Protein AF-A0A7W1GLI3-F1 (afdb_monomer)

Foldseek 3Di:
DVPPVVVVVVVVVVVVVLVCQQPDPQWDWWAKDQAGWTWTAHPVQWIKTWGQQDCFAPPQKWKWKWKDDVFTATFDTHGTHGTDIGGTNDGHDAQIKIFIDIGGPVDDGHDPDDGSMMTHRD

pLDDT: mean 94.43, std 7.76, range [55.97, 98.81]

Nearest PDB structures (foldseek):
  4y5v-assembly1_F  TM=4.172E-01  e=6.586E-01  Homo sapiens
  5n47-assembly1_B  TM=4.025E-01  e=1.005E+00  Homo sapiens
  5mya-assembly1_B  TM=4.912E-01  e=2.893E+00  Homo sapiens
  8peq-assembly1_A  TM=4.073E-01  e=3.215E+00  Homo sapiens
  1fnh-assembly1_A  TM=4.269E-01  e=8.776E+00  Homo sapiens

Mean predicted aligned error: 3.84 Å

Solvent-accessible surface area (backbone atoms only — not comparable to full-atom values): 6583 Å² total; per-residue (Å²): 130,76,64,61,66,54,51,50,53,52,52,50,52,54,51,52,53,43,51,52,47,62,67,36,92,77,33,46,74,35,65,37,46,75,51,58,43,32,39,30,33,33,89,87,15,50,30,32,41,39,30,66,62,32,7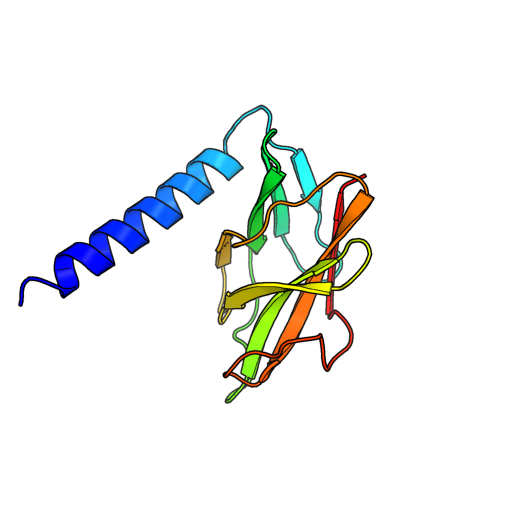2,54,42,57,90,77,34,20,33,34,33,28,44,30,66,99,55,65,38,75,17,46,76,47,50,60,62,29,71,36,77,44,66,39,80,46,67,55,54,76,73,22,33,39,34,31,26,73,38,55,61,89,61,64,81,56,84,89,49,76,65,62,28,38,35,68,42,114

Sequence (122 aa):
LHSDLGAERSAHNRIADALALVAAPETAHVSLAGAKGSLAVGASGRAVLVFSDLPAAPTGRRYEAWVIGKSARPAGLFEGGGSTIVPLSRRVARGSTVAVTVERAAGVSQPTRAPIISARLS

Radius of gyration: 14.3 Å; Cα contacts (8 Å, |Δi|>4): 268; chains: 1; bounding box: 36×25×39 Å

Secondary structure (DSSP, 8-state):
--HHHHHHHHHHHHHHHHHHHHH-TT-EEEEPBSSSEEEEE-TTS-EEEEEEEEPPPPTTEEEEEEEESSSEEEEEEE--SEEEEEE-SS---TT-EEEEEEEETT--SS-SS--SEEEE--

Structure (mmCIF, N/CA/C/O backbone):
data_AF-A0A7W1GLI3-F1
#
_entry.id   AF-A0A7W1GLI3-F1
#
loop_
_atom_site.group_PDB
_atom_site.id
_atom_site.type_symbol
_atom_site.label_atom_id
_atom_site.label_alt_id
_atom_site.label_comp_id
_atom_site.label_asym_id
_atom_site.label_entity_id
_atom_site.label_seq_id
_atom_site.pdbx_PDB_ins_code
_atom_site.Cartn_x
_atom_site.Cartn_y
_atom_site.Cartn_z
_atom_site.occupancy
_atom_site.B_iso_or_equiv
_atom_site.auth_seq_id
_atom_site.auth_comp_id
_atom_site.auth_asym_id
_atom_site.auth_atom_id
_atom_site.pdbx_PDB_model_num
ATOM 1 N N . LEU A 1 1 ? 20.390 -10.030 23.854 1.00 55.97 1 LEU A N 1
ATOM 2 C CA . LEU A 1 1 ? 20.994 -8.800 23.291 1.00 55.97 1 LEU A CA 1
ATOM 3 C C . LEU A 1 1 ? 21.351 -8.874 21.792 1.00 55.97 1 LEU A C 1
ATOM 5 O O . LEU A 1 1 ? 21.512 -7.824 21.199 1.00 55.97 1 LEU A O 1
ATOM 9 N N . HIS A 1 2 ? 21.455 -10.049 21.146 1.00 58.47 2 HIS A N 1
ATOM 10 C CA . HIS A 1 2 ? 21.802 -10.151 19.708 1.00 58.47 2 HIS A CA 1
ATOM 11 C C . HIS A 1 2 ? 20.620 -9.984 18.724 1.00 58.47 2 HIS A C 1
ATOM 13 O O . HIS A 1 2 ? 20.834 -9.867 17.521 1.00 58.47 2 HIS A O 1
ATOM 19 N N . SER A 1 3 ? 19.377 -9.984 19.213 1.00 66.31 3 SER A N 1
ATOM 20 C CA . SER A 1 3 ? 18.149 -9.920 18.404 1.00 66.31 3 SER A CA 1
ATOM 21 C C . SER A 1 3 ? 17.894 -8.545 17.787 1.00 66.31 3 SER A C 1
ATOM 23 O O . SER A 1 3 ? 17.451 -8.451 16.642 1.00 66.31 3 SER A O 1
ATOM 25 N N . ASP A 1 4 ? 18.195 -7.486 18.534 1.00 71.69 4 ASP A N 1
ATOM 26 C CA . ASP A 1 4 ? 17.682 -6.148 18.233 1.00 71.69 4 ASP A CA 1
ATOM 27 C C . ASP A 1 4 ? 18.445 -5.519 17.058 1.00 71.69 4 ASP A C 1
ATOM 29 O O . ASP A 1 4 ? 17.835 -4.994 16.129 1.00 71.69 4 ASP A O 1
ATOM 33 N N . LEU A 1 5 ? 19.766 -5.730 17.005 1.00 78.81 5 LEU A N 1
ATOM 34 C CA . LEU A 1 5 ? 20.623 -5.304 15.890 1.00 78.81 5 LEU A CA 1
ATOM 35 C C . LEU A 1 5 ? 20.277 -6.011 14.566 1.00 78.81 5 LEU A C 1
ATOM 37 O O . LEU A 1 5 ? 20.377 -5.420 13.489 1.00 78.81 5 LEU A O 1
ATOM 41 N N . GLY A 1 6 ? 19.851 -7.278 14.620 1.00 78.06 6 GLY A N 1
ATOM 42 C CA . GLY A 1 6 ? 19.425 -8.026 13.433 1.00 78.06 6 GLY A CA 1
ATOM 43 C C . GLY A 1 6 ? 18.082 -7.538 12.881 1.00 78.06 6 GLY A C 1
ATOM 44 O O . GLY A 1 6 ? 17.913 -7.410 11.662 1.00 78.06 6 GLY A O 1
ATOM 45 N N . ALA A 1 7 ? 17.137 -7.227 13.772 1.00 75.25 7 ALA A N 1
ATOM 46 C CA . ALA A 1 7 ? 15.834 -6.676 13.411 1.00 75.25 7 ALA A CA 1
ATOM 47 C C . ALA A 1 7 ? 15.964 -5.271 12.806 1.00 75.25 7 ALA A C 1
ATOM 49 O O . ALA A 1 7 ? 15.367 -4.996 11.761 1.00 75.25 7 ALA A O 1
ATOM 50 N N . GLU A 1 8 ? 16.792 -4.419 13.409 1.00 77.31 8 GLU A N 1
ATOM 51 C CA . GLU A 1 8 ? 17.055 -3.063 12.929 1.00 77.31 8 GLU A CA 1
ATOM 52 C C . GLU A 1 8 ? 17.705 -3.070 11.540 1.00 77.31 8 GLU A C 1
ATOM 54 O O . GLU A 1 8 ? 17.201 -2.434 10.612 1.00 77.31 8 GLU A O 1
ATOM 59 N N . ARG A 1 9 ? 18.747 -3.886 11.339 1.00 82.56 9 ARG A N 1
ATOM 60 C CA . ARG A 1 9 ? 19.393 -4.039 10.026 1.00 82.56 9 ARG A CA 1
ATOM 61 C C . ARG A 1 9 ? 18.427 -4.561 8.962 1.00 82.56 9 ARG A C 1
ATOM 63 O O . ARG A 1 9 ? 18.437 -4.087 7.828 1.00 82.56 9 ARG A O 1
ATOM 70 N N . SER A 1 10 ? 17.555 -5.499 9.327 1.00 80.69 10 SER A N 1
ATOM 71 C CA . SER A 1 10 ? 16.522 -6.014 8.421 1.00 80.69 10 SER A CA 1
ATOM 72 C C . SER A 1 10 ? 15.494 -4.942 8.052 1.00 80.69 10 SER A C 1
ATOM 74 O O . SER A 1 10 ? 15.070 -4.868 6.899 1.00 80.69 10 SER A O 1
ATOM 76 N N . ALA A 1 11 ? 15.089 -4.098 9.005 1.00 78.12 11 ALA A N 1
ATOM 77 C CA . ALA A 1 11 ? 14.183 -2.984 8.745 1.00 78.12 11 ALA A CA 1
ATOM 78 C C . ALA A 1 11 ? 14.827 -1.935 7.826 1.00 78.12 11 ALA A C 1
ATOM 80 O O . ALA A 1 11 ? 14.198 -1.520 6.852 1.00 78.12 11 ALA A O 1
ATOM 81 N N . HIS A 1 12 ? 16.088 -1.582 8.082 1.00 79.69 12 HIS A N 1
ATOM 82 C CA . HIS A 1 12 ? 16.843 -0.632 7.270 1.00 79.69 12 HIS A CA 1
ATOM 83 C C . HIS A 1 12 ? 16.985 -1.117 5.821 1.00 79.69 12 HIS A C 1
ATOM 85 O O . HIS A 1 12 ? 16.665 -0.385 4.885 1.00 79.69 12 HIS A O 1
ATOM 91 N N . ASN A 1 13 ? 17.359 -2.386 5.632 1.00 87.75 13 ASN A N 1
ATOM 92 C CA . ASN A 1 13 ? 17.475 -2.987 4.303 1.00 87.75 13 ASN A CA 1
ATOM 93 C C . ASN A 1 13 ? 16.141 -2.964 3.542 1.00 87.75 13 ASN A C 1
ATOM 95 O O . ASN A 1 13 ? 16.119 -2.661 2.354 1.00 87.75 13 ASN A O 1
ATOM 99 N N . ARG A 1 14 ? 15.007 -3.212 4.217 1.00 84.88 14 ARG A N 1
ATOM 100 C CA . ARG A 1 14 ? 13.685 -3.143 3.568 1.00 84.88 14 ARG A CA 1
ATOM 101 C C . ARG A 1 14 ? 13.336 -1.742 3.072 1.00 84.88 14 ARG A C 1
ATOM 103 O O . ARG A 1 14 ? 12.709 -1.621 2.023 1.00 84.88 14 ARG 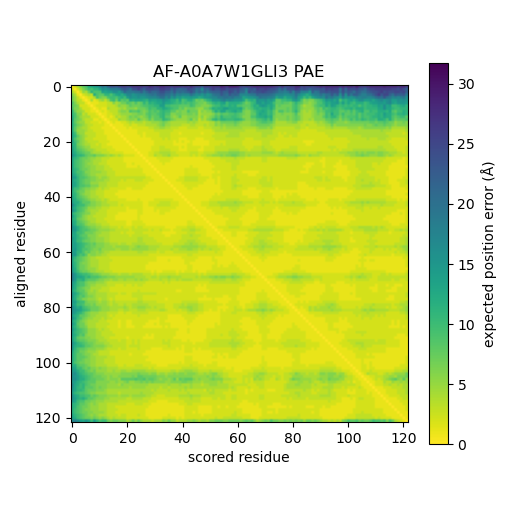A O 1
ATOM 110 N N . ILE A 1 15 ? 13.700 -0.703 3.822 1.00 86.25 15 ILE A N 1
ATOM 111 C CA . ILE A 1 15 ? 13.461 0.689 3.415 1.00 86.25 15 ILE A CA 1
ATOM 112 C C . ILE A 1 15 ? 14.376 1.056 2.244 1.00 86.25 15 ILE A C 1
ATOM 114 O O . ILE A 1 15 ? 13.894 1.614 1.261 1.00 86.25 15 ILE A O 1
ATOM 118 N N . ALA A 1 16 ? 15.659 0.691 2.306 1.00 91.12 16 ALA A N 1
ATOM 119 C CA . ALA A 1 16 ? 16.602 0.917 1.214 1.00 91.12 16 ALA A CA 1
ATOM 120 C C . ALA A 1 16 ? 16.143 0.237 -0.089 1.00 91.12 16 ALA A C 1
ATOM 122 O O . ALA A 1 16 ? 16.089 0.886 -1.131 1.00 91.12 16 ALA A O 1
ATOM 123 N N . ASP A 1 17 ? 15.705 -1.024 -0.020 1.00 93.69 17 ASP A N 1
ATOM 124 C CA . ASP A 1 17 ? 15.137 -1.754 -1.162 1.00 93.69 17 ASP A CA 1
ATOM 125 C C . ASP A 1 17 ? 13.898 -1.061 -1.745 1.00 93.69 17 ASP A C 1
ATOM 127 O O . ASP A 1 17 ? 13.676 -1.064 -2.957 1.00 93.69 17 ASP A O 1
ATOM 131 N N . ALA A 1 18 ? 13.051 -0.496 -0.882 1.00 94.62 18 ALA A N 1
ATOM 132 C CA . ALA A 1 18 ? 11.852 0.212 -1.305 1.00 94.62 18 ALA A CA 1
ATOM 133 C C . ALA A 1 18 ? 12.197 1.517 -2.024 1.00 94.62 18 ALA A C 1
ATOM 135 O O . ALA A 1 18 ? 11.621 1.801 -3.071 1.00 94.62 18 ALA A O 1
ATOM 136 N N . LEU A 1 19 ? 13.161 2.276 -1.500 1.00 94.44 19 LEU A N 1
ATOM 137 C CA . LEU A 1 19 ? 13.665 3.492 -2.136 1.00 94.44 19 LEU A CA 1
ATOM 138 C C . LEU A 1 19 ? 14.339 3.190 -3.476 1.00 94.44 19 LEU A C 1
ATOM 140 O O . LEU A 1 19 ? 14.063 3.876 -4.455 1.00 94.44 19 LEU A O 1
ATOM 144 N N . ALA A 1 20 ? 15.158 2.138 -3.541 1.00 96.50 20 ALA A N 1
ATOM 145 C CA . ALA A 1 20 ? 15.785 1.696 -4.782 1.00 96.50 20 ALA A CA 1
ATOM 146 C C . ALA A 1 20 ? 14.735 1.330 -5.841 1.00 96.50 20 ALA A C 1
ATOM 148 O O . ALA A 1 20 ? 14.859 1.744 -6.989 1.00 96.50 20 ALA A O 1
ATOM 149 N N . LEU A 1 21 ? 13.663 0.627 -5.453 1.00 97.81 21 LEU A N 1
ATOM 150 C CA . LEU A 1 21 ? 12.544 0.337 -6.353 1.00 97.81 21 LEU A CA 1
ATOM 151 C C . LEU A 1 21 ? 11.845 1.616 -6.821 1.00 97.81 21 LEU A C 1
ATOM 153 O O . LEU A 1 21 ? 11.560 1.749 -8.005 1.00 97.81 21 LEU A O 1
ATOM 157 N N . VAL A 1 22 ? 11.568 2.554 -5.914 1.00 97.75 22 VAL A N 1
ATOM 158 C CA . VAL A 1 22 ? 10.918 3.833 -6.248 1.00 97.75 22 VAL A CA 1
ATOM 159 C C . VAL A 1 22 ? 11.771 4.667 -7.209 1.00 97.75 22 VAL A C 1
ATOM 161 O O . VAL A 1 22 ? 11.211 5.355 -8.051 1.00 97.75 22 VAL A O 1
ATOM 164 N N . ALA A 1 23 ? 13.099 4.613 -7.095 1.00 97.25 23 ALA A N 1
ATOM 165 C CA . ALA A 1 23 ? 14.020 5.378 -7.935 1.00 97.25 23 ALA A CA 1
ATOM 166 C C . ALA A 1 23 ? 14.386 4.685 -9.262 1.00 97.25 23 ALA A C 1
ATOM 168 O O . ALA A 1 23 ? 15.014 5.312 -10.116 1.00 97.25 23 ALA A O 1
ATOM 169 N N . ALA A 1 24 ? 14.047 3.403 -9.430 1.00 97.69 24 ALA A N 1
ATOM 170 C CA . ALA A 1 24 ? 14.437 2.637 -10.607 1.00 97.69 24 ALA A CA 1
ATOM 171 C C . ALA A 1 24 ? 13.748 3.175 -11.885 1.00 97.69 24 ALA A C 1
ATOM 173 O O . ALA A 1 24 ? 12.532 3.385 -11.869 1.00 97.69 24 ALA A O 1
ATOM 174 N N . PRO A 1 25 ? 14.477 3.385 -13.002 1.00 95.56 25 PRO A N 1
ATOM 175 C CA . PRO A 1 25 ? 13.928 3.995 -14.221 1.00 95.56 25 PRO A CA 1
ATOM 176 C C . PRO A 1 25 ? 12.738 3.250 -14.840 1.00 95.56 25 PRO A C 1
ATOM 178 O O . PRO A 1 25 ? 11.880 3.859 -15.474 1.00 95.56 25 PRO A O 1
ATOM 181 N N . GLU A 1 26 ? 12.687 1.929 -14.684 1.00 94.19 26 GLU A N 1
ATOM 182 C CA . GLU A 1 26 ? 11.639 1.061 -15.221 1.00 94.19 26 GLU A CA 1
ATOM 183 C C . GLU A 1 26 ? 10.390 0.966 -14.329 1.00 94.19 26 GLU A C 1
ATOM 185 O O . GLU A 1 26 ? 9.444 0.240 -14.656 1.00 94.19 26 GLU A O 1
ATOM 190 N N . THR A 1 27 ? 10.379 1.661 -13.191 1.00 98.31 27 THR A N 1
ATOM 191 C CA . THR A 1 27 ? 9.260 1.638 -12.254 1.00 98.31 27 THR A CA 1
ATOM 192 C C . THR A 1 27 ? 8.084 2.442 -12.789 1.00 98.31 27 THR A C 1
ATOM 194 O O . THR A 1 27 ? 8.180 3.623 -13.117 1.00 98.31 27 THR A O 1
ATOM 197 N N . ALA A 1 28 ? 6.919 1.800 -12.840 1.00 98.19 28 ALA A N 1
ATOM 198 C CA . ALA A 1 28 ? 5.674 2.479 -13.146 1.00 98.19 28 ALA A CA 1
ATOM 199 C C . ALA A 1 28 ? 5.192 3.250 -11.912 1.00 98.19 28 ALA A C 1
ATOM 201 O O . ALA A 1 28 ? 5.019 2.663 -10.843 1.00 98.19 28 ALA A O 1
ATOM 202 N N . HIS A 1 29 ? 4.913 4.542 -12.075 1.00 98.31 29 HIS A N 1
ATOM 203 C CA . HIS A 1 29 ? 4.317 5.376 -11.034 1.00 98.31 29 HIS A CA 1
ATOM 204 C C . HIS A 1 29 ? 2.863 5.682 -11.372 1.00 98.31 29 HIS A C 1
ATOM 206 O O . HIS A 1 29 ? 2.560 6.253 -12.418 1.00 98.31 29 HIS A O 1
ATOM 212 N N . VAL A 1 30 ? 1.961 5.319 -10.466 1.00 98.62 30 VAL A N 1
ATOM 213 C CA . VAL A 1 30 ? 0.528 5.599 -10.580 1.00 98.62 30 VAL A CA 1
ATOM 214 C C . VAL A 1 30 ? 0.138 6.561 -9.468 1.00 98.62 30 VAL A C 1
ATOM 216 O O . VAL A 1 30 ? 0.337 6.259 -8.2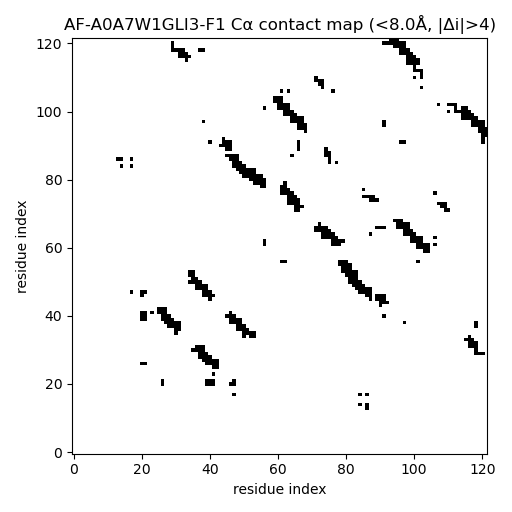92 1.00 98.62 30 VAL A O 1
ATOM 219 N N . SER A 1 31 ? -0.417 7.721 -9.815 1.00 98.50 31 SER A N 1
ATOM 220 C CA . SER A 1 31 ? -0.902 8.683 -8.823 1.00 98.50 31 SER A CA 1
ATOM 221 C C . SER A 1 31 ? -2.004 8.079 -7.955 1.00 98.50 31 SER A C 1
ATOM 223 O O . SER A 1 31 ? -2.857 7.328 -8.436 1.00 98.50 31 SER A O 1
ATOM 225 N N . LEU A 1 32 ? -1.993 8.421 -6.669 1.00 98.69 32 LEU A N 1
ATOM 226 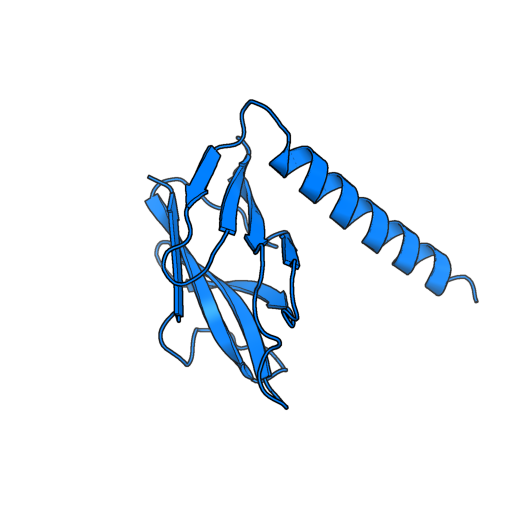C CA . LEU A 1 32 ? -3.038 7.996 -5.747 1.00 98.69 32 LEU A CA 1
ATOM 227 C C . LEU A 1 32 ? -4.266 8.902 -5.886 1.00 98.69 32 LEU A C 1
ATOM 229 O O . LEU A 1 32 ? -4.159 10.126 -5.859 1.00 98.69 32 LEU A O 1
ATOM 233 N N . ALA A 1 33 ? -5.449 8.303 -5.962 1.00 98.56 33 ALA A N 1
ATOM 234 C CA . ALA A 1 33 ? -6.697 8.994 -5.674 1.00 98.56 33 ALA A CA 1
ATOM 235 C C . ALA A 1 33 ? -6.900 9.028 -4.152 1.00 98.56 33 ALA A C 1
ATOM 237 O O . ALA A 1 33 ? -6.732 8.000 -3.500 1.00 98.56 33 ALA A O 1
ATOM 238 N N . GLY A 1 34 ? -7.268 10.183 -3.589 1.00 97.75 34 GLY A N 1
ATOM 239 C CA . GLY A 1 34 ? -7.578 10.341 -2.157 1.00 97.75 34 GLY A CA 1
ATOM 240 C C . GLY A 1 34 ? -6.395 10.694 -1.243 1.00 97.75 34 GLY A C 1
ATOM 241 O O . GLY A 1 34 ? -6.608 10.965 -0.066 1.00 97.75 34 GLY A O 1
ATOM 242 N N . ALA A 1 35 ? -5.161 10.742 -1.757 1.00 97.75 35 ALA A N 1
ATOM 243 C CA . ALA A 1 35 ? -3.988 11.224 -1.021 1.00 97.75 35 ALA A CA 1
ATOM 244 C C . ALA A 1 35 ? -2.914 11.776 -1.967 1.00 97.75 35 ALA A C 1
ATOM 246 O O . ALA A 1 35 ? -2.863 11.421 -3.142 1.00 97.75 35 ALA A O 1
ATOM 247 N N . LYS A 1 36 ? -2.015 12.616 -1.441 1.00 98.06 36 LYS A N 1
ATOM 248 C CA . LYS A 1 36 ? -0.820 13.065 -2.167 1.00 98.06 36 LYS A CA 1
ATOM 249 C C . LYS A 1 36 ? 0.242 11.970 -2.132 1.00 98.06 36 LYS A C 1
ATOM 251 O O . LYS A 1 36 ? 0.727 11.614 -1.056 1.00 98.06 36 LYS A O 1
ATOM 256 N N . GLY A 1 37 ? 0.605 11.449 -3.299 1.00 97.81 37 GLY A N 1
ATOM 257 C CA . GLY A 1 37 ? 1.574 10.367 -3.394 1.00 97.81 37 GLY A CA 1
ATOM 258 C C . GLY A 1 37 ? 1.457 9.548 -4.672 1.00 97.81 37 GLY A C 1
ATOM 259 O O . GLY A 1 37 ? 0.726 9.905 -5.601 1.00 97.81 37 GLY A O 1
ATOM 260 N N . SER A 1 38 ? 2.162 8.420 -4.699 1.00 98.56 38 SER A N 1
ATOM 261 C CA . SER A 1 38 ? 2.093 7.458 -5.800 1.00 98.56 38 SER A CA 1
ATOM 262 C C . SER A 1 38 ? 2.206 6.013 -5.319 1.00 98.56 38 SER A C 1
ATOM 264 O O . SER A 1 38 ? 2.756 5.721 -4.257 1.00 98.56 38 SER A O 1
ATOM 266 N N . LEU A 1 39 ? 1.684 5.104 -6.133 1.00 98.75 39 LEU A N 1
ATOM 267 C CA . LEU A 1 39 ? 2.047 3.699 -6.137 1.00 98.75 39 LEU A CA 1
ATOM 268 C C . LEU A 1 39 ? 3.193 3.513 -7.136 1.00 98.75 39 LEU A C 1
ATOM 270 O O . LEU A 1 39 ? 3.003 3.731 -8.331 1.00 98.75 39 LEU A O 1
ATOM 274 N N . ALA A 1 40 ? 4.350 3.082 -6.651 1.00 98.75 40 ALA A N 1
ATOM 275 C CA . ALA A 1 40 ? 5.485 2.670 -7.467 1.00 98.75 40 ALA A CA 1
ATOM 276 C C . ALA A 1 40 ? 5.433 1.149 -7.671 1.00 98.75 40 ALA A C 1
ATOM 278 O O . ALA A 1 40 ? 5.326 0.409 -6.690 1.00 98.75 40 ALA A O 1
ATOM 279 N N . VAL A 1 41 ? 5.498 0.668 -8.915 1.00 98.69 41 VAL A N 1
ATOM 280 C CA . VAL A 1 41 ? 5.462 -0.763 -9.261 1.00 98.69 41 VAL A CA 1
ATOM 281 C C . VAL A 1 41 ? 6.619 -1.106 -10.194 1.00 98.69 41 VAL A C 1
ATOM 283 O O . VAL A 1 41 ? 6.659 -0.656 -11.336 1.00 98.69 41 VAL A O 1
ATOM 286 N N . GLY A 1 42 ? 7.547 -1.934 -9.719 1.00 98.12 42 GLY A N 1
ATOM 287 C CA . GLY A 1 42 ? 8.650 -2.437 -10.539 1.00 98.12 42 GLY A CA 1
ATOM 288 C C . GLY A 1 42 ? 8.201 -3.551 -11.489 1.00 98.12 42 GLY A C 1
ATOM 289 O O . GLY A 1 42 ? 7.150 -4.165 -11.291 1.00 98.12 42 GLY A O 1
ATOM 290 N N . ALA A 1 43 ? 9.036 -3.894 -12.473 1.00 95.50 43 ALA A N 1
ATOM 291 C CA . ALA A 1 43 ? 8.717 -4.882 -13.515 1.00 95.50 43 ALA A CA 1
ATOM 292 C C . ALA A 1 43 ? 8.275 -6.260 -12.977 1.00 95.50 43 ALA A C 1
ATOM 294 O O . ALA A 1 43 ? 7.442 -6.937 -13.572 1.00 95.50 43 ALA A O 1
ATOM 295 N N . SER A 1 44 ? 8.786 -6.669 -11.810 1.00 96.12 44 SER A N 1
ATOM 296 C CA . SER A 1 44 ? 8.392 -7.932 -11.168 1.00 96.12 44 SER A CA 1
ATOM 297 C C . SER A 1 44 ? 7.037 -7.864 -10.433 1.00 96.12 44 SER A C 1
ATOM 299 O O . SER A 1 44 ? 6.605 -8.840 -9.817 1.00 96.12 44 SER A O 1
ATOM 301 N N . GLY A 1 45 ? 6.374 -6.709 -10.425 1.00 97.81 45 GLY A N 1
ATOM 302 C CA . GLY A 1 45 ? 5.154 -6.439 -9.665 1.00 97.81 45 GLY A CA 1
ATOM 303 C C . GLY A 1 45 ? 5.398 -6.131 -8.187 1.00 97.81 45 GLY A C 1
ATOM 304 O O . GLY A 1 45 ? 4.437 -5.916 -7.455 1.00 97.81 45 GLY A O 1
ATOM 305 N N . ARG A 1 46 ? 6.653 -6.112 -7.705 1.00 98.12 46 ARG A N 1
ATOM 306 C CA . ARG A 1 46 ? 6.957 -5.542 -6.378 1.00 98.12 46 ARG A CA 1
ATOM 307 C C . ARG A 1 46 ? 6.518 -4.083 -6.365 1.00 98.12 46 ARG A C 1
ATOM 309 O O . ARG A 1 46 ? 6.748 -3.374 -7.341 1.00 98.12 46 ARG A O 1
ATOM 316 N N . ALA A 1 47 ? 5.903 -3.657 -5.270 1.00 98.44 47 ALA A N 1
ATOM 317 C CA . ALA A 1 47 ? 5.287 -2.347 -5.210 1.00 98.44 47 ALA A CA 1
ATOM 318 C C . ALA A 1 47 ? 5.480 -1.666 -3.858 1.00 98.44 47 ALA A C 1
ATOM 320 O O . ALA A 1 47 ? 5.619 -2.327 -2.825 1.00 98.44 47 ALA A O 1
ATOM 321 N N . VAL A 1 48 ? 5.476 -0.339 -3.890 1.00 98.62 48 VAL A N 1
ATOM 322 C CA . VAL A 1 48 ? 5.636 0.540 -2.734 1.00 98.62 48 VAL A CA 1
ATOM 323 C C . VAL A 1 48 ? 4.606 1.660 -2.848 1.00 98.62 48 VAL A C 1
ATOM 325 O O . VAL A 1 48 ? 4.505 2.303 -3.892 1.00 98.62 48 VAL A O 1
ATOM 328 N N . LEU A 1 49 ? 3.836 1.899 -1.787 1.00 98.69 49 LEU A N 1
ATOM 329 C CA . LEU A 1 49 ? 3.063 3.134 -1.656 1.00 98.69 49 LEU A CA 1
ATOM 330 C C . LEU A 1 49 ? 3.961 4.216 -1.062 1.00 98.69 49 LEU A C 1
ATOM 332 O O . LEU A 1 49 ? 4.634 3.982 -0.058 1.00 98.69 49 LEU A O 1
ATOM 336 N N . VAL A 1 50 ? 3.942 5.396 -1.666 1.00 98.19 50 VAL A N 1
ATOM 337 C CA . VAL A 1 50 ? 4.654 6.579 -1.186 1.00 98.19 50 VAL A CA 1
ATOM 338 C C . VAL A 1 50 ? 3.634 7.678 -0.958 1.00 98.19 50 VAL A C 1
ATOM 340 O O . VAL A 1 50 ? 2.933 8.071 -1.890 1.00 98.19 50 VAL A O 1
ATOM 343 N N . PHE A 1 51 ? 3.570 8.183 0.267 1.00 98.31 51 PHE A N 1
ATOM 344 C CA . PHE A 1 51 ? 2.733 9.306 0.667 1.00 98.31 51 PHE A CA 1
ATOM 345 C C . PHE A 1 51 ? 3.617 10.485 1.046 1.00 98.31 51 PHE A C 1
ATOM 347 O O . PHE A 1 51 ? 4.569 10.311 1.803 1.00 98.31 51 PHE A O 1
ATOM 354 N N . SER A 1 52 ? 3.294 11.679 0.555 1.00 97.00 52 SER A N 1
ATOM 355 C CA . SER A 1 52 ? 4.050 12.891 0.904 1.00 97.00 52 SER A CA 1
ATOM 356 C C . SER A 1 52 ? 3.640 13.464 2.260 1.00 97.00 52 SER A C 1
ATOM 358 O O . SER A 1 52 ? 4.470 14.027 2.962 1.00 97.00 52 SER A O 1
ATOM 360 N N . ASP A 1 53 ? 2.360 13.328 2.608 1.00 96.62 53 ASP A N 1
ATOM 361 C CA . ASP A 1 53 ? 1.776 13.845 3.844 1.00 96.62 53 ASP A CA 1
ATOM 362 C C . ASP A 1 53 ? 0.471 13.091 4.141 1.00 96.62 53 ASP A C 1
ATOM 364 O O . ASP A 1 53 ? -0.605 13.460 3.664 1.00 96.62 53 ASP A O 1
ATOM 368 N N . LEU A 1 54 ? 0.581 11.956 4.835 1.00 97.50 54 LEU A N 1
ATOM 369 C CA . LEU A 1 54 ? -0.570 11.171 5.273 1.00 97.50 54 LEU A CA 1
ATOM 370 C C . LEU A 1 54 ? -0.768 11.368 6.780 1.00 97.50 54 LEU A C 1
ATOM 372 O O . LEU A 1 54 ? 0.132 11.006 7.540 1.00 97.50 54 LEU A O 1
ATOM 376 N N . PRO A 1 55 ? -1.928 11.863 7.248 1.00 97.56 55 PRO A N 1
ATOM 377 C CA . PRO A 1 55 ? -2.200 11.984 8.676 1.00 97.56 55 PRO A CA 1
ATOM 378 C C . PRO A 1 55 ? -2.051 10.648 9.402 1.00 97.56 55 PRO A C 1
ATOM 380 O O . PRO A 1 55 ? -2.349 9.595 8.831 1.00 97.56 55 PRO A O 1
ATOM 383 N N . ALA A 1 56 ? -1.633 10.690 10.667 1.00 97.81 56 ALA A N 1
ATOM 384 C CA . ALA A 1 56 ? -1.609 9.501 11.510 1.00 97.81 56 ALA A CA 1
ATOM 385 C C . ALA A 1 56 ? -3.008 8.869 11.591 1.00 97.81 56 ALA A C 1
ATOM 387 O O . ALA A 1 56 ? -4.026 9.570 11.629 1.00 97.81 56 ALA A O 1
ATOM 388 N N . ALA A 1 57 ? -3.061 7.540 11.606 1.00 96.75 57 ALA A N 1
ATOM 389 C CA . ALA A 1 57 ? -4.302 6.808 11.769 1.00 96.75 57 ALA A CA 1
ATOM 390 C C . ALA A 1 57 ? -4.956 7.155 13.125 1.00 96.75 57 ALA A C 1
ATOM 392 O O . ALA A 1 57 ? -4.256 7.406 14.110 1.00 96.75 57 ALA A O 1
ATOM 393 N N . PRO A 1 58 ? -6.300 7.164 13.212 1.00 96.19 58 PRO A N 1
ATOM 394 C CA . PRO A 1 58 ? -6.989 7.416 14.473 1.00 96.19 58 PRO A CA 1
ATOM 395 C C . PRO A 1 58 ? -6.604 6.408 15.561 1.00 96.19 58 PRO A C 1
ATOM 397 O O . PRO A 1 58 ? -6.356 5.238 15.269 1.00 96.19 58 PRO A O 1
ATOM 400 N N . THR A 1 59 ? -6.662 6.826 16.826 1.00 94.69 59 THR A N 1
ATOM 401 C CA . THR A 1 59 ? -6.370 5.963 17.981 1.00 94.69 59 THR A CA 1
ATOM 402 C C . THR A 1 59 ? -7.110 4.621 17.907 1.00 94.69 59 THR A C 1
ATOM 404 O O . THR A 1 59 ? -8.319 4.562 17.669 1.00 94.69 59 THR A O 1
ATOM 407 N N . GLY A 1 60 ? -6.373 3.524 18.116 1.00 94.44 60 GLY A N 1
ATOM 408 C CA . GLY A 1 60 ? -6.900 2.154 18.054 1.00 94.44 60 GLY A CA 1
ATOM 409 C C . GLY A 1 60 ? -7.122 1.614 16.633 1.00 94.44 60 GLY A C 1
ATOM 410 O O . GLY A 1 60 ? -7.680 0.522 16.465 1.00 94.44 60 GLY A O 1
ATOM 411 N N . ARG A 1 61 ? -6.701 2.355 15.603 1.00 97.00 61 ARG A N 1
ATOM 412 C CA . ARG A 1 61 ? -6.812 1.981 14.191 1.00 97.00 61 ARG A CA 1
ATOM 413 C C . ARG A 1 61 ? -5.481 2.122 13.471 1.00 97.00 61 ARG A C 1
ATOM 415 O O . ARG A 1 61 ? -4.590 2.812 13.937 1.00 97.00 61 ARG A O 1
ATOM 422 N N . ARG A 1 62 ? -5.382 1.456 12.324 1.00 97.69 62 ARG A N 1
ATOM 423 C CA . ARG A 1 62 ? -4.253 1.557 11.391 1.00 97.69 62 ARG A CA 1
ATOM 424 C C . ARG A 1 62 ? -4.772 1.689 9.973 1.00 97.69 62 ARG A C 1
ATOM 426 O O . ARG A 1 62 ? -5.922 1.333 9.703 1.00 97.69 62 ARG A O 1
ATOM 433 N N . TYR A 1 63 ? -3.932 2.160 9.065 1.00 98.50 63 TYR A N 1
ATOM 434 C CA . TYR A 1 63 ? -4.190 1.965 7.648 1.00 98.50 63 TYR A CA 1
ATOM 435 C C . TYR A 1 63 ? -3.862 0.527 7.257 1.00 98.50 63 TYR A C 1
ATOM 437 O O . TYR A 1 63 ? -2.859 -0.030 7.707 1.00 98.50 63 TYR A O 1
ATOM 445 N N . GLU A 1 64 ? -4.684 -0.057 6.391 1.00 98.56 64 GLU A N 1
ATOM 446 C CA . GLU A 1 64 ? -4.415 -1.348 5.765 1.00 98.56 64 GLU A CA 1
ATOM 447 C C . GLU A 1 64 ? -4.397 -1.181 4.248 1.00 98.56 64 GLU A C 1
ATOM 449 O O . GLU A 1 64 ? -5.356 -0.687 3.653 1.00 98.56 64 GLU A O 1
ATOM 454 N N . ALA A 1 65 ? -3.282 -1.558 3.627 1.00 98.62 65 ALA A N 1
ATOM 455 C CA . ALA A 1 65 ? -3.142 -1.626 2.184 1.00 98.62 65 ALA A CA 1
ATOM 456 C C . ALA A 1 65 ? -3.672 -2.964 1.671 1.00 98.62 65 ALA A C 1
ATOM 458 O O . ALA A 1 65 ? -3.458 -4.013 2.279 1.00 98.62 65 ALA A O 1
ATOM 459 N N . TRP A 1 66 ? -4.286 -2.936 0.497 1.00 98.75 66 TRP A N 1
ATOM 460 C CA . TRP A 1 66 ? -4.895 -4.085 -0.155 1.00 98.75 66 TRP A CA 1
ATOM 461 C C . TRP A 1 66 ? -4.433 -4.163 -1.599 1.00 98.75 66 TRP A C 1
ATOM 463 O O . TRP A 1 66 ? -4.400 -3.145 -2.286 1.00 98.75 66 TRP A O 1
ATOM 473 N N . VAL A 1 67 ? -4.155 -5.371 -2.087 1.00 98.69 67 VAL A N 1
ATOM 474 C CA . VAL A 1 67 ? -4.100 -5.635 -3.533 1.00 98.69 67 VAL A CA 1
ATOM 475 C C . VAL A 1 67 ? -5.406 -6.308 -3.930 1.00 98.69 67 VAL A C 1
ATOM 477 O O . VAL A 1 67 ? -5.744 -7.374 -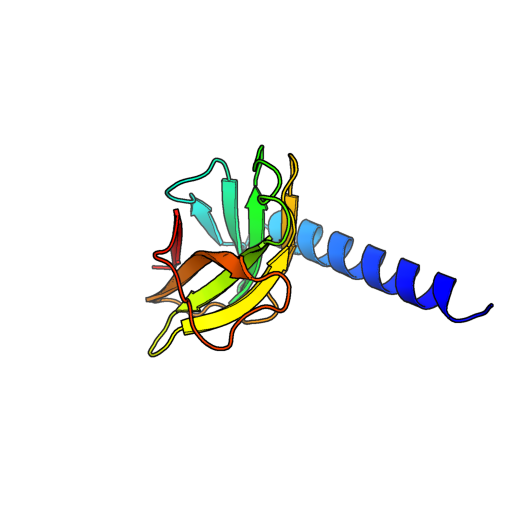3.410 1.00 98.69 67 VAL A O 1
ATOM 480 N N . ILE A 1 68 ? -6.141 -5.670 -4.834 1.00 98.38 68 ILE A N 1
ATOM 481 C CA . ILE A 1 68 ? -7.468 -6.075 -5.289 1.00 98.38 68 ILE A CA 1
ATOM 482 C C . ILE A 1 68 ? -7.368 -6.519 -6.748 1.00 98.38 68 ILE A C 1
ATOM 484 O O . ILE A 1 68 ? -7.201 -5.704 -7.657 1.00 98.38 68 ILE A O 1
ATOM 488 N N . GLY A 1 69 ? -7.464 -7.833 -6.946 1.00 96.00 69 GLY A N 1
ATOM 489 C CA . GLY A 1 69 ? -7.667 -8.464 -8.251 1.00 96.00 69 GLY A CA 1
ATOM 490 C C . GLY A 1 69 ? -9.066 -9.071 -8.301 1.00 96.00 69 GLY A C 1
ATOM 491 O O . GLY A 1 69 ? -10.058 -8.356 -8.222 1.00 96.00 69 GLY A O 1
ATOM 492 N N . LYS A 1 70 ? -9.149 -10.407 -8.343 1.00 94.56 70 LYS A N 1
ATOM 493 C CA . LYS A 1 70 ? -10.424 -11.136 -8.176 1.00 94.56 70 LYS A CA 1
ATOM 494 C C . LYS A 1 70 ? -11.028 -10.972 -6.776 1.00 94.56 70 LYS A C 1
ATOM 496 O O . LYS A 1 70 ? -12.238 -11.032 -6.613 1.00 94.56 70 LYS A O 1
ATOM 501 N N . SER A 1 71 ? -10.175 -10.796 -5.773 1.00 95.44 71 SER A N 1
ATOM 502 C CA . SER A 1 71 ? -10.546 -10.520 -4.388 1.00 95.44 71 SER A CA 1
ATOM 503 C C . SER A 1 71 ? -9.539 -9.556 -3.766 1.00 95.44 71 SER A C 1
ATOM 505 O O . SER A 1 71 ? -8.412 -9.414 -4.258 1.00 95.44 71 SER A O 1
ATOM 507 N N . ALA A 1 72 ? -9.950 -8.8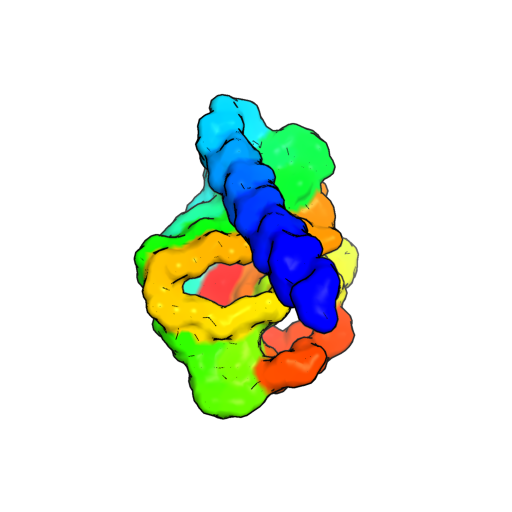78 -2.695 1.00 97.44 72 ALA A N 1
ATOM 508 C CA . ALA A 1 72 ? -9.063 -8.044 -1.898 1.00 97.44 72 ALA A CA 1
ATOM 509 C C . ALA A 1 72 ? -8.187 -8.921 -0.997 1.00 97.44 72 ALA A C 1
ATOM 511 O O . ALA A 1 72 ? -8.684 -9.824 -0.324 1.00 97.44 72 ALA A O 1
ATOM 512 N N . ARG A 1 73 ? -6.877 -8.657 -0.975 1.00 98.12 73 ARG A N 1
ATOM 513 C CA . ARG A 1 73 ? -5.934 -9.357 -0.094 1.00 98.12 73 ARG A CA 1
ATOM 514 C C . ARG A 1 73 ? -5.094 -8.354 0.705 1.00 98.12 73 ARG A C 1
ATOM 516 O O . ARG A 1 73 ? -4.541 -7.448 0.073 1.00 98.12 73 ARG A O 1
ATOM 523 N N . PRO A 1 74 ? -4.918 -8.548 2.028 1.00 98.06 74 PRO A N 1
ATOM 524 C CA . PRO A 1 74 ? -4.089 -7.677 2.863 1.00 98.06 74 PRO A CA 1
ATOM 525 C C . PRO A 1 74 ? -2.661 -7.591 2.334 1.00 98.06 74 PRO A C 1
ATOM 527 O O . PRO A 1 74 ? -2.062 -8.627 2.033 1.00 98.06 74 PRO A O 1
ATOM 530 N N . ALA A 1 75 ? -2.118 -6.387 2.219 1.00 98.12 75 ALA A N 1
ATOM 531 C CA . ALA A 1 75 ? -0.812 -6.106 1.628 1.00 98.12 75 ALA A CA 1
ATOM 532 C C . ALA A 1 75 ? 0.108 -5.268 2.531 1.00 98.12 75 ALA A C 1
ATOM 534 O O . ALA A 1 75 ? 1.262 -5.047 2.172 1.00 98.12 75 ALA A O 1
ATOM 535 N N . GLY A 1 76 ? -0.360 -4.845 3.706 1.00 97.19 76 GLY A N 1
ATOM 536 C CA . GLY A 1 76 ? 0.466 -4.181 4.712 1.00 97.19 76 GLY A CA 1
ATOM 537 C C . GLY A 1 76 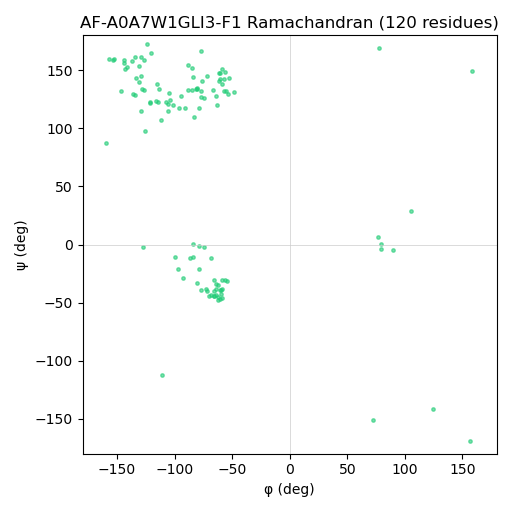? -0.365 -3.352 5.681 1.00 97.19 76 GLY A C 1
ATOM 538 O O . GLY A 1 76 ? -1.396 -2.814 5.296 1.00 97.19 76 GLY A O 1
ATOM 539 N N . LEU A 1 77 ? 0.101 -3.238 6.923 1.00 97.38 77 LEU A N 1
ATOM 540 C CA . LEU A 1 77 ? -0.485 -2.373 7.947 1.00 97.38 77 LEU A CA 1
ATOM 541 C C . LEU A 1 77 ? 0.520 -1.283 8.316 1.00 97.38 77 LEU A C 1
ATOM 543 O O . LEU A 1 77 ? 1.709 -1.578 8.446 1.00 97.38 77 LEU A O 1
ATOM 547 N N . PHE A 1 78 ? 0.054 -0.047 8.475 1.00 97.19 78 PHE A N 1
ATOM 548 C CA . PHE A 1 78 ? 0.918 1.109 8.728 1.00 97.19 78 PHE A CA 1
ATOM 549 C C . PHE A 1 78 ? 0.162 2.261 9.407 1.00 97.19 78 PHE A C 1
ATOM 551 O O . PHE A 1 78 ? -1.065 2.327 9.360 1.00 97.19 78 PHE A O 1
ATOM 558 N N . GLU A 1 79 ? 0.907 3.163 10.049 1.00 96.31 79 GLU A N 1
ATOM 559 C CA . GLU A 1 79 ? 0.346 4.222 10.906 1.00 96.31 79 GLU A CA 1
ATOM 560 C C . GLU A 1 79 ? 0.087 5.548 10.173 1.00 96.31 79 GLU A C 1
ATOM 562 O O . GLU A 1 79 ? -0.810 6.291 10.554 1.00 96.31 79 GLU A O 1
ATOM 567 N N . GLY A 1 80 ? 0.844 5.869 9.118 1.00 95.94 80 GLY A N 1
ATOM 568 C CA . GLY A 1 80 ? 0.905 7.240 8.590 1.00 95.94 80 GLY A CA 1
ATOM 569 C C . GLY A 1 80 ? 1.700 8.166 9.522 1.00 95.94 80 GLY A C 1
ATOM 570 O O . GLY A 1 80 ? 2.585 7.701 10.237 1.00 95.94 80 GLY A O 1
ATOM 571 N N . GLY A 1 81 ? 1.378 9.463 9.531 1.00 96.44 81 GLY A N 1
ATOM 572 C CA . GLY A 1 81 ? 2.024 10.471 10.388 1.00 96.44 81 GLY A CA 1
ATOM 573 C C . GLY A 1 81 ? 2.993 11.410 9.660 1.00 96.44 81 GLY A C 1
ATOM 574 O O . GLY A 1 81 ? 3.951 11.882 10.264 1.00 96.44 81 GLY A O 1
ATOM 575 N N . GLY A 1 82 ? 2.759 11.669 8.372 1.00 95.94 82 GLY A N 1
ATOM 576 C CA . GLY A 1 82 ? 3.579 12.521 7.510 1.00 95.94 82 GLY A CA 1
ATOM 577 C C . GLY A 1 82 ? 4.040 11.774 6.260 1.00 95.94 82 GLY A C 1
ATOM 578 O O . GLY A 1 82 ? 3.288 10.977 5.685 1.00 95.94 82 GLY A O 1
ATOM 579 N N . SER A 1 83 ? 5.286 12.015 5.841 1.00 96.38 83 SER A N 1
ATOM 580 C CA . SER A 1 83 ? 5.899 11.274 4.734 1.00 96.38 83 SER A CA 1
ATOM 581 C C . SER A 1 83 ? 6.021 9.796 5.100 1.00 96.38 83 SER A C 1
ATOM 583 O O . SER A 1 83 ? 6.644 9.442 6.100 1.00 96.38 83 SER A O 1
ATOM 585 N N . THR A 1 84 ? 5.387 8.930 4.311 1.00 96.25 84 THR A N 1
ATOM 586 C CA . THR A 1 84 ? 5.228 7.509 4.642 1.00 96.25 84 THR A CA 1
ATOM 587 C C . THR A 1 84 ? 5.548 6.643 3.429 1.00 96.25 84 THR A C 1
ATOM 589 O O . THR A 1 84 ? 4.985 6.841 2.353 1.00 96.25 84 THR A O 1
ATOM 592 N N . ILE A 1 85 ? 6.416 5.646 3.612 1.00 96.50 85 ILE A N 1
ATOM 593 C CA . ILE A 1 85 ? 6.783 4.658 2.590 1.00 96.50 85 ILE A CA 1
ATOM 594 C C . ILE A 1 85 ? 6.323 3.282 3.061 1.00 96.50 85 ILE A C 1
ATOM 596 O O . ILE A 1 85 ? 6.711 2.826 4.136 1.00 96.50 85 ILE A O 1
ATOM 600 N N . VAL A 1 86 ? 5.508 2.608 2.252 1.00 97.38 86 VAL A N 1
ATOM 601 C CA . VAL A 1 86 ? 4.907 1.315 2.596 1.00 97.38 86 VAL A CA 1
ATOM 602 C C . VAL A 1 86 ? 5.229 0.292 1.509 1.00 97.38 86 VAL A C 1
ATOM 604 O O . VAL A 1 86 ? 4.543 0.240 0.483 1.00 97.38 86 VAL A O 1
ATOM 607 N N . PRO A 1 87 ? 6.258 -0.548 1.706 1.00 97.44 87 PRO A N 1
ATOM 608 C CA . PRO A 1 87 ? 6.494 -1.698 0.846 1.00 97.44 87 PRO A CA 1
ATOM 609 C C . PRO A 1 87 ? 5.326 -2.677 0.965 1.00 97.44 87 PRO A C 1
ATOM 611 O O . PRO A 1 87 ? 4.962 -3.085 2.070 1.00 97.44 87 PRO A O 1
ATOM 614 N N . LEU A 1 88 ? 4.739 -3.072 -0.163 1.00 98.12 88 LEU A N 1
ATOM 615 C CA . LEU A 1 88 ? 3.633 -4.022 -0.160 1.00 98.12 88 LEU A CA 1
ATOM 616 C C . LEU A 1 88 ? 4.161 -5.452 -0.021 1.00 98.12 88 LEU A C 1
ATOM 618 O O . LEU A 1 88 ? 5.070 -5.877 -0.735 1.00 98.12 88 LEU A O 1
ATOM 622 N N . SER A 1 89 ? 3.529 -6.240 0.848 1.00 97.06 89 SER A N 1
ATOM 623 C CA . SER A 1 89 ? 3.832 -7.669 1.020 1.00 97.06 89 SER A CA 1
ATOM 624 C C . SER A 1 89 ? 3.310 -8.539 -0.130 1.00 97.06 89 SER A C 1
ATOM 626 O O . SER A 1 89 ? 3.506 -9.757 -0.147 1.00 97.06 89 SER A O 1
ATOM 628 N N . ARG A 1 90 ? 2.630 -7.928 -1.107 1.00 97.75 90 ARG A N 1
ATOM 629 C CA . ARG A 1 90 ? 2.055 -8.593 -2.275 1.00 97.75 90 ARG A CA 1
ATOM 630 C C . ARG A 1 90 ? 2.473 -7.901 -3.557 1.00 97.75 90 ARG A C 1
ATOM 632 O O . ARG A 1 90 ? 2.562 -6.679 -3.619 1.00 97.75 90 ARG A O 1
ATOM 639 N N . ARG A 1 91 ? 2.665 -8.714 -4.596 1.00 98.06 91 ARG A N 1
ATOM 640 C CA . ARG A 1 91 ? 2.887 -8.221 -5.953 1.00 98.06 91 ARG A CA 1
ATOM 641 C C . ARG A 1 91 ? 1.591 -7.647 -6.526 1.00 98.06 91 ARG A C 1
ATOM 643 O O . ARG A 1 91 ? 0.513 -8.184 -6.271 1.00 98.06 91 ARG A O 1
ATOM 650 N N . VAL A 1 92 ? 1.720 -6.595 -7.323 1.00 98.50 92 VAL A N 1
ATOM 651 C CA . VAL A 1 92 ? 0.633 -5.931 -8.043 1.00 98.50 92 VAL A CA 1
ATOM 652 C C . VAL A 1 92 ? 0.745 -6.309 -9.516 1.00 98.50 92 VAL A C 1
ATOM 654 O O . VAL A 1 92 ? 1.733 -5.987 -10.171 1.00 98.50 92 VAL A O 1
ATOM 657 N N . ALA A 1 93 ? -0.250 -7.028 -10.029 1.00 97.69 93 ALA A N 1
ATOM 658 C CA . ALA A 1 93 ? -0.343 -7.348 -11.451 1.00 97.69 93 ALA A CA 1
ATOM 659 C C . ALA A 1 93 ? -1.094 -6.237 -12.200 1.00 97.69 93 ALA A C 1
ATOM 661 O O . ALA A 1 93 ? -1.943 -5.561 -11.610 1.00 97.69 93 ALA A O 1
ATOM 662 N N . ARG A 1 94 ? -0.840 -6.084 -13.507 1.00 96.62 94 ARG A N 1
ATOM 663 C CA . ARG A 1 94 ? -1.655 -5.214 -14.375 1.00 96.62 94 ARG A CA 1
ATOM 664 C C . ARG A 1 94 ? -3.140 -5.571 -14.260 1.00 96.62 94 ARG A C 1
ATOM 666 O O . ARG A 1 94 ? -3.495 -6.734 -14.070 1.00 96.62 94 ARG A O 1
ATOM 673 N N . GLY A 1 95 ? -3.995 -4.559 -14.303 1.00 97.62 95 GLY A N 1
ATOM 674 C CA . GLY A 1 95 ? -5.430 -4.665 -14.046 1.00 97.62 95 GLY A CA 1
ATOM 675 C C . GLY A 1 95 ? -5.823 -4.735 -12.564 1.00 97.62 95 GLY A C 1
ATOM 676 O O . GLY A 1 95 ? -7.021 -4.737 -12.270 1.00 97.62 95 GLY A O 1
ATOM 677 N N . SER A 1 96 ? -4.869 -4.769 -11.625 1.00 98.31 96 SER A N 1
ATOM 678 C CA . SER A 1 96 ? -5.167 -4.744 -10.184 1.00 98.31 96 SER A CA 1
ATOM 679 C C . SER A 1 96 ? -5.350 -3.316 -9.667 1.00 98.31 96 SER A C 1
ATOM 681 O O . SER A 1 96 ? -4.740 -2.364 -10.159 1.00 98.31 96 SER A O 1
ATOM 683 N N . THR A 1 97 ? -6.147 -3.178 -8.611 1.00 98.69 97 THR A N 1
A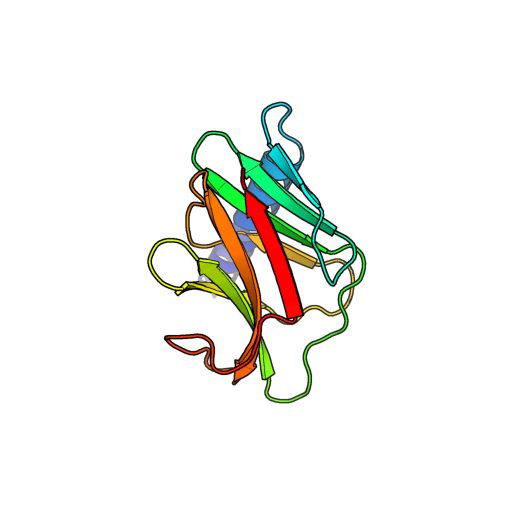TOM 684 C CA . THR A 1 97 ? -6.247 -1.948 -7.819 1.00 98.69 97 THR A CA 1
ATOM 685 C C . THR A 1 97 ? -5.511 -2.139 -6.501 1.00 98.69 97 THR A C 1
ATOM 687 O O . THR A 1 97 ? -5.748 -3.114 -5.793 1.00 98.69 97 THR A O 1
ATOM 690 N N . VAL A 1 98 ? -4.643 -1.200 -6.145 1.00 98.81 98 VAL A N 1
ATOM 691 C CA . VAL A 1 98 ? -4.191 -1.034 -4.765 1.00 98.81 98 VAL A CA 1
ATOM 692 C C . VAL A 1 98 ? -5.155 -0.089 -4.066 1.00 98.81 98 VAL A C 1
ATOM 694 O O . VAL A 1 98 ? -5.514 0.948 -4.619 1.00 98.81 98 VAL A O 1
ATOM 697 N N . ALA A 1 99 ? -5.592 -0.455 -2.869 1.00 98.75 99 ALA A N 1
ATOM 698 C CA . ALA A 1 99 ? -6.510 0.335 -2.058 1.00 98.75 99 ALA A CA 1
ATOM 699 C C . ALA A 1 99 ? -5.979 0.468 -0.632 1.00 98.75 99 ALA A C 1
ATOM 701 O O . ALA A 1 99 ? -5.264 -0.413 -0.161 1.00 98.75 99 ALA A O 1
ATOM 702 N N . VAL A 1 100 ? -6.355 1.541 0.061 1.00 98.75 100 VAL A N 1
ATOM 703 C CA . VAL A 1 100 ? -6.081 1.713 1.491 1.00 98.75 100 VAL A CA 1
ATOM 704 C C . VAL A 1 100 ? -7.375 2.015 2.226 1.00 98.75 100 VAL A C 1
ATOM 706 O O . VAL A 1 100 ? -8.162 2.868 1.804 1.00 98.75 100 VAL A O 1
ATOM 709 N N . THR A 1 101 ? -7.579 1.322 3.339 1.00 98.62 101 THR A N 1
ATOM 710 C CA . THR A 1 101 ? -8.683 1.548 4.276 1.00 98.62 101 THR A CA 1
ATOM 711 C C . THR A 1 101 ? -8.141 1.894 5.656 1.00 98.62 101 THR A C 1
ATOM 713 O O . THR A 1 101 ? -6.966 1.687 5.947 1.00 98.62 101 THR A O 1
ATOM 716 N N . VAL A 1 102 ? -9.005 2.428 6.520 1.00 98.12 102 VAL A N 1
ATOM 717 C CA . VAL A 1 102 ? -8.729 2.561 7.955 1.00 98.12 102 VAL A CA 1
ATOM 718 C C . VAL A 1 102 ? -9.367 1.370 8.657 1.00 98.12 102 VAL A C 1
ATOM 720 O O . VAL A 1 102 ? -10.589 1.230 8.632 1.00 98.12 102 VAL A O 1
ATOM 723 N N . GLU A 1 103 ? -8.576 0.526 9.305 1.00 97.50 103 GLU A N 1
ATOM 724 C CA . GLU A 1 103 ? -9.013 -0.740 9.902 1.00 97.50 103 GLU A CA 1
ATOM 725 C C . GLU A 1 103 ? -8.680 -0.825 11.391 1.00 97.50 103 GLU A C 1
ATOM 727 O O . GLU A 1 103 ? -8.044 0.057 11.970 1.00 97.50 103 GLU A O 1
ATOM 732 N N . ARG A 1 104 ? -9.172 -1.878 12.055 1.00 95.19 104 ARG A N 1
ATOM 733 C CA . ARG A 1 104 ? -8.779 -2.163 13.443 1.00 95.19 104 ARG A CA 1
ATOM 734 C C . ARG A 1 104 ? -7.275 -2.422 13.503 1.00 95.19 104 ARG A C 1
ATOM 736 O O . ARG A 1 104 ? -6.722 -3.017 12.585 1.00 95.19 104 ARG A O 1
ATOM 743 N N . ALA A 1 105 ? -6.632 -2.056 14.611 1.00 92.25 105 ALA A N 1
ATOM 744 C CA . ALA A 1 105 ? -5.184 -2.190 14.741 1.00 92.25 105 ALA A CA 1
ATOM 745 C C . ALA A 1 105 ? -4.661 -3.621 14.515 1.00 92.25 105 ALA A C 1
ATOM 747 O O . ALA A 1 105 ? -3.572 -3.776 13.987 1.00 92.25 105 ALA A O 1
ATOM 748 N N . ALA A 1 106 ? -5.419 -4.676 14.819 1.00 91.50 106 ALA A N 1
ATOM 749 C CA . ALA A 1 106 ? -4.988 -6.053 14.549 1.00 91.50 106 ALA A CA 1
ATOM 750 C C . ALA A 1 106 ? -4.917 -6.419 13.045 1.00 91.50 106 ALA A C 1
ATOM 752 O O . ALA A 1 106 ? -4.334 -7.445 12.705 1.00 91.50 106 ALA A O 1
ATOM 753 N N . GLY A 1 107 ? -5.466 -5.584 12.154 1.00 89.31 107 GLY A N 1
ATOM 754 C CA . GLY A 1 107 ? -5.720 -5.926 10.753 1.00 89.31 107 GLY A CA 1
ATOM 755 C C . GLY A 1 107 ? -6.962 -6.800 10.588 1.00 89.31 107 GLY A C 1
ATOM 756 O O . GLY A 1 107 ? -7.546 -7.281 11.567 1.00 89.31 107 GLY A O 1
ATOM 757 N N . VAL A 1 108 ? -7.400 -6.979 9.345 1.00 93.06 108 VAL A N 1
ATOM 758 C CA . VAL A 1 108 ? -8.580 -7.788 9.001 1.00 93.06 108 VAL A CA 1
ATOM 759 C C . VAL A 1 108 ? -8.302 -8.664 7.777 1.00 93.06 108 VAL A C 1
ATOM 761 O O . VAL A 1 108 ? -7.400 -8.408 6.990 1.00 93.06 108 VAL A O 1
ATOM 764 N N . SER A 1 109 ? -9.054 -9.755 7.601 1.00 92.81 109 SER A N 1
ATOM 765 C CA . SER A 1 109 ? -8.863 -10.650 6.445 1.00 92.81 109 SER A CA 1
ATOM 766 C C . SER A 1 109 ? -9.487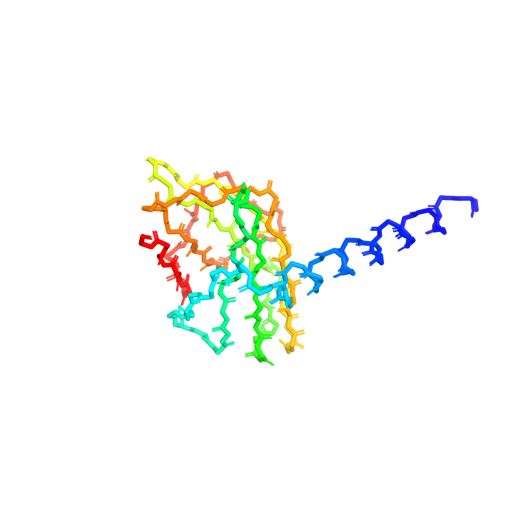 -10.107 5.155 1.00 92.81 109 SER A C 1
ATOM 768 O O . SER A 1 109 ? -9.084 -10.505 4.062 1.00 92.81 109 SER A O 1
ATOM 770 N N . GLN A 1 110 ? -10.454 -9.197 5.285 1.00 94.38 110 GLN A N 1
ATOM 771 C CA . GLN A 1 110 ? -11.125 -8.480 4.204 1.00 94.38 110 GLN A CA 1
ATOM 772 C C . GLN A 1 110 ? -11.417 -7.040 4.652 1.00 94.38 110 GLN A C 1
ATOM 774 O O . GLN A 1 110 ? -11.637 -6.838 5.851 1.00 94.38 110 GLN A O 1
ATOM 779 N N . PRO A 1 111 ? -11.460 -6.062 3.724 1.00 95.25 111 PRO A N 1
ATOM 780 C CA . PRO A 1 111 ? -11.790 -4.682 4.062 1.00 95.25 111 PRO A CA 1
ATOM 781 C C . PRO A 1 111 ? -13.116 -4.602 4.819 1.00 95.25 111 PRO A C 1
ATOM 783 O O . PRO A 1 111 ? -14.120 -5.146 4.358 1.00 95.25 111 PRO A O 1
ATOM 786 N N . THR A 1 112 ? -13.140 -3.914 5.963 1.00 96.38 112 THR A N 1
ATOM 787 C CA . THR A 1 112 ? -14.400 -3.662 6.693 1.00 96.38 112 THR A CA 1
ATOM 788 C C . THR A 1 112 ? -14.950 -2.267 6.432 1.00 96.38 112 THR A C 1
ATOM 790 O O . THR A 1 112 ? -16.088 -1.971 6.797 1.00 96.38 112 THR A O 1
ATOM 793 N N . ARG A 1 113 ? -14.153 -1.405 5.791 1.00 94.31 113 ARG A N 1
ATOM 794 C CA . ARG A 1 113 ? -14.539 -0.054 5.378 1.00 94.31 113 ARG A CA 1
ATOM 795 C C . ARG A 1 113 ? -14.282 0.160 3.894 1.00 94.31 113 ARG A C 1
ATOM 797 O O . ARG A 1 113 ? -13.469 -0.527 3.282 1.00 94.31 113 ARG A O 1
ATOM 804 N N . ALA A 1 114 ? -14.972 1.146 3.328 1.00 96.75 114 ALA A N 1
ATOM 805 C CA . ALA A 1 114 ? -14.703 1.595 1.970 1.00 96.75 114 ALA A CA 1
ATOM 806 C C . ALA A 1 114 ? -13.260 2.133 1.855 1.00 96.75 114 ALA A C 1
ATOM 808 O O . ALA A 1 114 ? -12.793 2.810 2.780 1.00 96.75 114 ALA A O 1
ATOM 809 N N . PRO A 1 115 ? -12.552 1.856 0.743 1.00 97.88 115 PRO A N 1
ATOM 810 C CA . PRO A 1 115 ? -11.267 2.478 0.454 1.00 97.88 115 PRO A CA 1
ATOM 811 C C . PRO A 1 115 ? -11.357 3.998 0.468 1.00 97.88 115 PRO A C 1
ATOM 813 O O . PRO A 1 115 ? -12.231 4.578 -0.171 1.00 97.88 115 PRO A O 1
ATOM 816 N N . ILE A 1 116 ? -10.421 4.631 1.168 1.00 98.44 116 ILE A N 1
ATOM 817 C CA . ILE A 1 116 ? -10.272 6.093 1.171 1.00 98.44 116 ILE A CA 1
ATOM 818 C C . ILE A 1 116 ? -9.200 6.553 0.182 1.00 98.44 116 ILE A C 1
ATOM 820 O O . ILE A 1 116 ? -9.199 7.703 -0.240 1.00 98.44 116 ILE A O 1
ATOM 824 N N . ILE A 1 117 ? -8.293 5.646 -0.193 1.00 98.69 117 ILE A N 1
ATOM 825 C CA . ILE A 1 117 ? -7.228 5.879 -1.164 1.00 98.69 117 ILE A CA 1
ATOM 826 C C . ILE A 1 117 ? -7.194 4.702 -2.129 1.00 98.69 117 ILE A C 1
ATOM 828 O O . ILE A 1 117 ? -7.392 3.553 -1.720 1.00 98.69 117 ILE A O 1
ATOM 832 N N . SER A 1 118 ? -6.910 4.967 -3.402 1.00 98.62 118 SER A N 1
ATOM 833 C CA . SER A 1 118 ? -6.695 3.901 -4.379 1.00 98.62 118 SER A CA 1
ATOM 834 C C . SER A 1 118 ? -5.788 4.304 -5.537 1.00 98.62 118 SER A C 1
ATOM 836 O O . SER A 1 118 ? -5.619 5.483 -5.834 1.00 98.62 118 SER A O 1
ATOM 838 N N . ALA A 1 119 ? -5.218 3.304 -6.202 1.00 98.69 119 ALA A N 1
ATOM 839 C CA . ALA A 1 119 ? -4.510 3.435 -7.468 1.00 98.69 119 ALA A CA 1
ATOM 840 C C . ALA A 1 119 ? -4.721 2.167 -8.296 1.00 98.69 119 ALA A C 1
ATOM 842 O O . ALA A 1 119 ? -4.578 1.052 -7.790 1.00 98.69 119 ALA A O 1
ATOM 843 N N . ARG A 1 120 ? -5.069 2.318 -9.573 1.00 98.31 120 ARG A N 1
ATOM 844 C CA . ARG A 1 120 ? -5.231 1.195 -10.503 1.00 98.31 120 ARG A CA 1
ATOM 845 C C . ARG A 1 120 ? -4.025 1.122 -11.425 1.00 98.31 120 ARG A C 1
ATOM 847 O O . ARG A 1 120 ? -3.719 2.091 -12.109 1.00 98.31 120 ARG A O 1
ATOM 854 N N . LEU A 1 121 ? -3.376 -0.039 -11.454 1.00 97.81 121 LEU A N 1
ATOM 855 C CA . LEU A 1 121 ? -2.336 -0.322 -12.432 1.00 97.81 121 LEU A CA 1
ATOM 856 C C . LEU A 1 121 ? -3.007 -0.800 -13.721 1.00 97.81 121 LEU A C 1
ATOM 858 O O . LEU A 1 121 ? -3.580 -1.891 -13.734 1.00 97.81 121 LEU A O 1
ATOM 862 N N . SER A 1 122 ? -2.963 0.019 -14.768 1.00 93.00 122 SER A N 1
ATOM 863 C CA . SER A 1 122 ? -3.540 -0.298 -16.082 1.00 93.00 122 SER A CA 1
ATOM 864 C C . SER A 1 122 ? -2.647 -1.207 -16.927 1.00 93.00 122 SER A C 1
ATOM 866 O O . SER A 1 122 ? -1.399 -1.139 -16.821 1.00 93.00 122 SER A O 1
#